Protein AF-F8EWH2-F1 (afdb_monomer)

InterPro domains:
  IPR010982 Lambda repressor-like, DNA-binding domain superfamily [G3DSA:1.10.260.40] (2-76)

Structure (mmCIF, N/CA/C/O backbone):
data_AF-F8EWH2-F1
#
_entry.id   AF-F8EWH2-F1
#
loop_
_atom_site.group_PDB
_atom_site.id
_atom_site.type_symbol
_atom_site.label_atom_id
_atom_site.label_alt_id
_atom_site.label_comp_id
_atom_site.label_asym_id
_atom_site.label_entity_id
_atom_site.label_seq_id
_atom_site.pdbx_PDB_ins_code
_atom_site.Cartn_x
_atom_site.Cartn_y
_atom_site.Cartn_z
_atom_site.occupancy
_atom_site.B_iso_or_equiv
_atom_site.auth_seq_id
_atom_site.auth_comp_id
_atom_site.auth_asym_id
_atom_site.auth_atom_id
_atom_site.pdbx_PDB_model_num
ATOM 1 N N . MET A 1 1 ? 19.744 -14.000 -17.197 1.00 44.16 1 MET A N 1
ATOM 2 C CA . MET A 1 1 ? 18.414 -14.048 -16.562 1.00 44.16 1 MET A CA 1
ATOM 3 C C . MET A 1 1 ? 18.523 -13.230 -15.300 1.00 44.16 1 MET A C 1
ATOM 5 O O . MET A 1 1 ? 19.294 -13.613 -14.429 1.00 44.16 1 MET A O 1
ATOM 9 N N . ASP A 1 2 ? 17.865 -12.079 -15.251 1.00 54.59 2 ASP A N 1
ATOM 10 C CA . ASP A 1 2 ? 17.866 -11.254 -14.048 1.00 54.59 2 ASP A CA 1
ATOM 11 C C . ASP A 1 2 ? 17.140 -12.017 -12.936 1.00 54.59 2 ASP A C 1
ATOM 13 O O . ASP A 1 2 ? 15.965 -12.360 -13.064 1.00 54.59 2 ASP A O 1
ATOM 17 N N . ASN A 1 3 ? 17.859 -12.355 -11.866 1.00 62.78 3 ASN A N 1
ATOM 18 C CA . ASN A 1 3 ? 17.243 -12.905 -10.666 1.00 62.78 3 ASN A CA 1
ATOM 19 C C . ASN A 1 3 ? 16.422 -11.783 -10.019 1.00 62.78 3 ASN A C 1
ATOM 21 O O . ASN A 1 3 ? 16.994 -10.912 -9.366 1.00 62.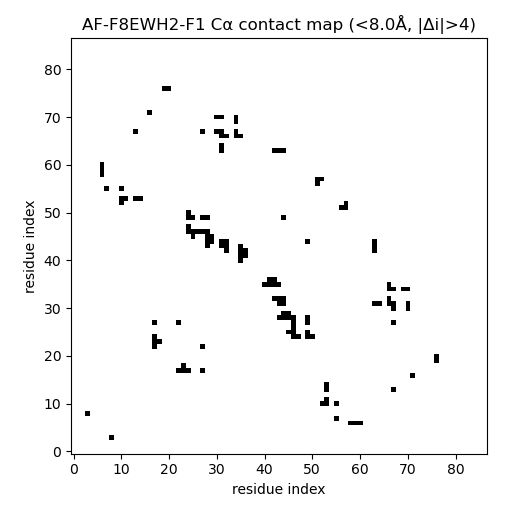78 3 ASN A O 1
ATOM 25 N N . LEU A 1 4 ? 15.097 -11.785 -10.217 1.00 70.44 4 LEU A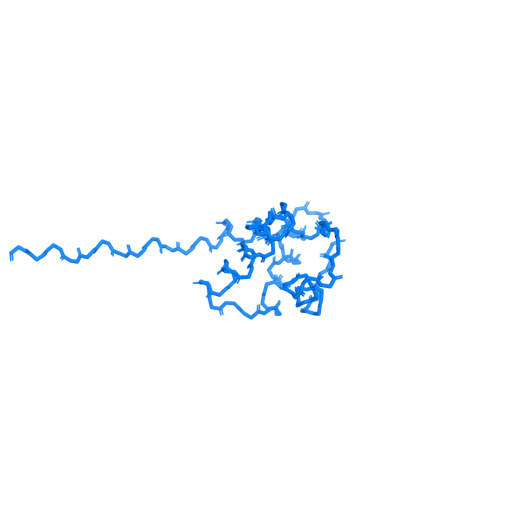 N 1
ATOM 26 C CA . LEU A 1 4 ? 14.211 -10.876 -9.487 1.00 70.44 4 LEU A CA 1
ATOM 27 C C . LEU A 1 4 ? 14.361 -11.124 -7.988 1.00 70.44 4 LEU A C 1
ATOM 29 O O . LEU A 1 4 ? 14.236 -12.263 -7.528 1.00 70.44 4 LEU A O 1
ATOM 33 N N . THR A 1 5 ? 14.585 -10.049 -7.235 1.00 84.81 5 THR A N 1
ATOM 34 C CA . THR A 1 5 ? 14.569 -10.122 -5.775 1.00 84.81 5 THR A CA 1
ATOM 35 C C . THR A 1 5 ? 13.142 -10.358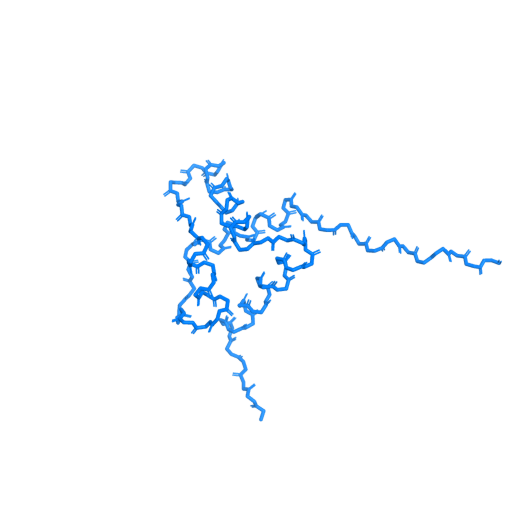 -5.284 1.00 84.81 5 THR A C 1
ATOM 37 O O . THR A 1 5 ? 12.171 -10.031 -5.974 1.00 84.81 5 THR A O 1
ATOM 40 N N . ASP A 1 6 ? 12.985 -10.880 -4.067 1.00 86.62 6 ASP A N 1
ATOM 41 C CA . ASP A 1 6 ? 11.655 -11.034 -3.463 1.00 86.62 6 ASP A CA 1
ATOM 42 C C . ASP A 1 6 ? 10.901 -9.697 -3.389 1.00 86.62 6 ASP A C 1
ATOM 44 O O . ASP A 1 6 ? 9.688 -9.652 -3.582 1.00 86.62 6 ASP A O 1
ATOM 48 N N . LEU A 1 7 ? 11.625 -8.585 -3.219 1.00 88.38 7 LEU A N 1
ATOM 49 C CA . LEU A 1 7 ? 11.050 -7.241 -3.219 1.00 88.38 7 LEU A CA 1
ATOM 50 C C . LEU A 1 7 ? 10.510 -6.828 -4.597 1.00 88.38 7 LEU A C 1
ATOM 52 O O . LEU A 1 7 ? 9.491 -6.140 -4.670 1.00 88.38 7 LEU A O 1
ATOM 56 N N . ASP A 1 8 ? 11.168 -7.234 -5.684 1.00 88.94 8 ASP A N 1
ATOM 57 C CA . ASP A 1 8 ? 10.706 -6.940 -7.045 1.00 88.94 8 ASP A CA 1
ATOM 58 C C . ASP A 1 8 ? 9.427 -7.720 -7.365 1.00 88.94 8 ASP A C 1
ATOM 60 O O . ASP A 1 8 ? 8.463 -7.139 -7.860 1.00 88.94 8 ASP A O 1
ATOM 64 N N . ARG A 1 9 ? 9.361 -8.997 -6.967 1.00 90.38 9 ARG A N 1
ATOM 65 C CA . ARG A 1 9 ? 8.141 -9.813 -7.100 1.00 90.38 9 ARG A CA 1
ATOM 66 C C . ARG A 1 9 ? 6.976 -9.214 -6.321 1.00 90.38 9 ARG A C 1
ATOM 68 O O . ARG A 1 9 ? 5.851 -9.145 -6.808 1.00 90.38 9 ARG A O 1
ATOM 75 N N . LEU A 1 10 ? 7.252 -8.742 -5.109 1.00 91.50 10 LEU A N 1
ATOM 76 C CA . LEU A 1 10 ? 6.264 -8.106 -4.244 1.00 91.50 10 LEU A CA 1
ATOM 77 C C . LEU A 1 10 ? 5.741 -6.797 -4.843 1.00 91.50 10 LEU A C 1
ATOM 79 O O . LEU A 1 10 ? 4.546 -6.505 -4.789 1.00 91.50 10 LEU A O 1
ATOM 83 N N . ARG A 1 11 ? 6.631 -6.021 -5.462 1.00 92.69 11 ARG A N 1
ATOM 84 C CA . ARG A 1 11 ? 6.288 -4.794 -6.180 1.00 92.69 11 ARG A CA 1
ATOM 85 C C . ARG A 1 11 ? 5.365 -5.063 -7.359 1.00 92.69 11 ARG A C 1
ATOM 87 O O . ARG A 1 11 ? 4.343 -4.388 -7.496 1.00 92.69 11 ARG A O 1
ATOM 94 N N . GLU A 1 12 ? 5.721 -6.036 -8.189 1.00 93.25 12 GLU A N 1
ATOM 95 C CA . GLU A 1 12 ? 4.903 -6.457 -9.326 1.00 93.25 12 GLU A CA 1
ATOM 96 C C . GLU A 1 12 ? 3.533 -6.938 -8.854 1.00 93.25 12 GLU A C 1
ATOM 98 O O . GLU A 1 12 ? 2.512 -6.448 -9.336 1.00 93.25 12 GLU A O 1
ATOM 103 N N . PHE A 1 13 ? 3.496 -7.786 -7.824 1.00 93.38 13 PHE A N 1
ATOM 104 C CA . PHE A 1 13 ? 2.255 -8.287 -7.245 1.00 93.38 13 PHE A CA 1
ATOM 105 C C . PHE A 1 13 ? 1.320 -7.166 -6.770 1.00 93.38 13 PHE A C 1
ATOM 107 O O . PHE A 1 13 ? 0.123 -7.193 -7.074 1.00 93.38 13 PHE A O 1
ATOM 114 N N . VAL A 1 14 ? 1.836 -6.169 -6.041 1.00 94.12 14 VAL A N 1
ATOM 115 C CA . VAL A 1 14 ? 1.028 -5.030 -5.566 1.00 94.12 14 VAL A CA 1
ATOM 116 C C . VAL A 1 14 ? 0.465 -4.242 -6.741 1.00 94.12 14 VAL A C 1
ATOM 118 O O . VAL A 1 14 ? -0.734 -3.946 -6.768 1.00 94.12 14 VAL A O 1
ATOM 121 N N . ARG A 1 15 ? 1.311 -3.938 -7.731 1.00 94.69 15 ARG A N 1
ATOM 122 C CA . ARG A 1 15 ? 0.914 -3.181 -8.919 1.00 94.69 15 ARG A CA 1
ATOM 123 C C . ARG A 1 15 ? -0.155 -3.923 -9.717 1.00 94.69 15 ARG A C 1
ATOM 125 O O . ARG A 1 15 ? -1.177 -3.333 -10.068 1.00 94.69 15 ARG A O 1
ATOM 132 N N . GLU A 1 16 ? 0.038 -5.212 -9.976 1.00 94.19 16 GLU A N 1
ATOM 133 C CA . GLU A 1 16 ? -0.942 -6.038 -10.678 1.00 94.19 16 GLU A CA 1
ATOM 134 C C . GLU A 1 16 ? -2.252 -6.157 -9.909 1.00 94.19 16 GLU A C 1
ATOM 136 O O . GLU A 1 16 ? -3.324 -5.993 -10.488 1.00 94.19 16 GLU A O 1
ATOM 141 N N . SER A 1 17 ? -2.185 -6.419 -8.603 1.00 93.50 17 SER A N 1
ATOM 142 C CA . SER A 1 17 ? -3.367 -6.557 -7.749 1.00 93.50 17 SER A CA 1
ATOM 143 C C . SER A 1 17 ? -4.206 -5.286 -7.737 1.00 93.50 17 SER A C 1
ATOM 145 O O . SER A 1 17 ? -5.439 -5.363 -7.750 1.00 93.50 17 SER A O 1
ATOM 147 N N . ARG A 1 18 ? -3.546 -4.123 -7.763 1.00 94.25 18 ARG A N 1
ATOM 148 C CA . ARG A 1 18 ? -4.182 -2.814 -7.889 1.00 94.25 18 ARG A CA 1
ATOM 149 C C . ARG A 1 18 ? -4.839 -2.634 -9.261 1.00 94.25 18 ARG A C 1
ATOM 151 O O . ARG A 1 18 ? -6.003 -2.241 -9.326 1.00 94.25 18 ARG A O 1
ATOM 158 N N . ILE A 1 19 ? -4.126 -2.945 -10.346 1.00 93.19 19 ILE A N 1
ATOM 159 C CA . ILE A 1 19 ? -4.635 -2.813 -11.723 1.00 93.19 19 ILE A CA 1
ATOM 160 C C . ILE A 1 19 ? -5.823 -3.751 -11.969 1.00 93.19 19 ILE A C 1
ATOM 162 O O . ILE A 1 19 ? -6.845 -3.301 -12.479 1.00 93.19 19 ILE A O 1
ATOM 166 N N . LYS A 1 20 ? -5.740 -5.017 -11.538 1.00 92.19 20 LYS A N 1
ATOM 167 C CA . LYS A 1 20 ? -6.820 -6.018 -11.655 1.00 92.19 20 LYS A CA 1
ATOM 168 C C . LYS A 1 20 ? -8.124 -5.568 -10.985 1.00 92.19 20 LYS A C 1
ATOM 170 O O . LYS A 1 20 ? -9.198 -5.981 -11.397 1.00 92.19 20 LYS A O 1
ATOM 175 N N . ARG A 1 21 ? -8.034 -4.704 -9.970 1.00 91.69 21 ARG A N 1
ATOM 176 C CA . ARG A 1 21 ? -9.179 -4.124 -9.246 1.00 91.69 21 ARG A CA 1
ATOM 177 C C . ARG A 1 21 ? -9.642 -2.773 -9.799 1.00 91.69 21 ARG A C 1
ATOM 179 O O . ARG A 1 21 ? -10.567 -2.183 -9.249 1.00 91.69 21 ARG A O 1
ATOM 186 N N . GLY A 1 22 ? -8.975 -2.235 -10.821 1.00 92.44 22 GLY A N 1
ATOM 187 C CA . GLY A 1 22 ? -9.228 -0.880 -11.317 1.00 92.44 22 GLY A CA 1
ATOM 188 C C . GLY A 1 22 ? -8.903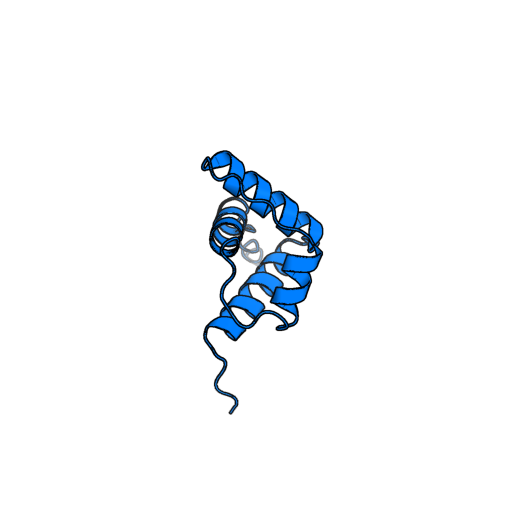 0.212 -10.291 1.00 92.44 22 GLY A C 1
ATOM 189 O O . GLY A 1 22 ? -9.468 1.302 -10.338 1.00 92.44 22 GLY A O 1
ATOM 190 N N . TRP A 1 23 ? -8.027 -0.064 -9.321 1.00 94.31 23 TRP A N 1
ATOM 191 C CA . TRP A 1 23 ? -7.702 0.890 -8.264 1.00 94.31 23 TRP A CA 1
ATOM 192 C C . TRP A 1 23 ? -6.633 1.884 -8.722 1.00 94.31 23 TRP A C 1
ATOM 194 O O . TRP A 1 23 ? -5.617 1.520 -9.315 1.00 94.31 23 TRP A O 1
ATOM 204 N N . SER A 1 24 ? -6.812 3.161 -8.389 1.00 95.56 24 SER A N 1
ATOM 205 C CA . SER A 1 24 ? -5.723 4.138 -8.458 1.00 95.56 24 SER A CA 1
ATOM 206 C C . SER A 1 24 ? -4.739 3.926 -7.300 1.00 95.56 24 SER A C 1
ATOM 208 O O . SER A 1 24 ? -5.069 3.297 -6.292 1.00 95.56 24 SER A O 1
ATOM 210 N N . ALA A 1 25 ? -3.521 4.462 -7.410 1.00 94.81 25 ALA A N 1
ATOM 211 C CA . ALA A 1 25 ? -2.560 4.428 -6.302 1.00 94.81 25 ALA A CA 1
ATOM 212 C C . ALA A 1 25 ? -3.098 5.153 -5.050 1.00 94.81 25 ALA A C 1
ATOM 214 O O . ALA A 1 25 ? -2.864 4.698 -3.934 1.00 94.81 25 ALA A O 1
ATOM 215 N N . GLN A 1 26 ? -3.885 6.223 -5.232 1.00 95.69 26 GLN A N 1
ATOM 216 C CA . GLN A 1 26 ? -4.586 6.889 -4.128 1.00 95.69 26 GLN A CA 1
ATOM 217 C C . GLN A 1 26 ? -5.628 5.962 -3.496 1.00 95.69 26 GLN A C 1
ATOM 219 O O . GLN A 1 26 ? -5.657 5.820 -2.281 1.00 95.69 26 GLN A O 1
ATOM 224 N N . LYS A 1 27 ? -6.422 5.254 -4.309 1.00 95.31 27 LYS A N 1
ATOM 225 C CA . LYS A 1 27 ? -7.413 4.306 -3.791 1.00 95.31 27 LYS A CA 1
ATOM 226 C C . LYS A 1 27 ? -6.756 3.211 -2.952 1.00 95.31 27 LYS A C 1
ATOM 228 O O . LYS A 1 27 ? -7.270 2.887 -1.889 1.00 95.31 27 LYS A O 1
ATOM 233 N N . LEU A 1 28 ? -5.621 2.666 -3.397 1.00 95.38 28 LEU A N 1
ATOM 234 C CA . LEU A 1 28 ? -4.870 1.691 -2.602 1.00 95.38 28 LEU A CA 1
ATOM 235 C C . LEU A 1 28 ? -4.404 2.296 -1.271 1.00 95.38 28 LEU A C 1
ATOM 237 O O . LEU A 1 28 ? -4.553 1.657 -0.235 1.00 95.38 28 LEU A O 1
ATOM 241 N N . ALA A 1 29 ? -3.902 3.530 -1.284 1.00 95.56 29 ALA A N 1
ATOM 242 C CA . ALA A 1 29 ? -3.478 4.219 -0.072 1.00 95.56 29 ALA A CA 1
ATOM 243 C C . ALA A 1 29 ? -4.623 4.420 0.940 1.00 95.56 29 ALA A C 1
ATOM 245 O O . ALA A 1 29 ? -4.444 4.194 2.141 1.00 95.56 29 ALA A O 1
ATOM 246 N N . ASP A 1 30 ? -5.815 4.762 0.450 1.00 94.75 30 ASP A N 1
ATOM 247 C CA . ASP A 1 30 ? -7.013 4.889 1.282 1.00 94.75 30 ASP A CA 1
ATOM 248 C C . ASP A 1 30 ? -7.420 3.534 1.876 1.00 94.75 30 ASP A C 1
ATOM 250 O O . ASP A 1 30 ? -7.753 3.445 3.056 1.00 94.75 30 ASP A O 1
ATOM 254 N N . MET A 1 31 ? -7.381 2.461 1.076 1.00 93.94 31 MET A N 1
ATOM 255 C CA . MET A 1 31 ? -7.737 1.112 1.532 1.00 93.94 31 MET A CA 1
ATOM 256 C C . MET A 1 31 ? -6.752 0.583 2.578 1.00 93.94 31 MET A C 1
ATOM 258 O O . MET A 1 31 ? -7.176 0.033 3.588 1.00 93.94 31 MET A O 1
ATOM 262 N N . VAL A 1 32 ? -5.455 0.814 2.375 1.00 94.44 32 VAL A N 1
ATOM 263 C CA . VAL A 1 32 ? -4.395 0.513 3.348 1.00 94.44 32 VAL A CA 1
ATOM 264 C C . VAL A 1 32 ? -4.661 1.213 4.677 1.00 94.44 32 VAL A C 1
ATOM 266 O O . VAL A 1 32 ? -4.616 0.574 5.725 1.00 94.44 32 VAL A O 1
ATOM 269 N N . SER A 1 33 ? -4.977 2.509 4.635 1.00 92.88 33 SER A N 1
ATOM 270 C CA . SER A 1 33 ? -5.226 3.299 5.846 1.00 92.88 33 SER A CA 1
ATOM 271 C C . SER A 1 33 ? -6.482 2.812 6.582 1.00 92.88 33 SER A C 1
ATOM 273 O O . SER A 1 33 ? -6.464 2.666 7.800 1.00 92.88 33 SER A O 1
ATOM 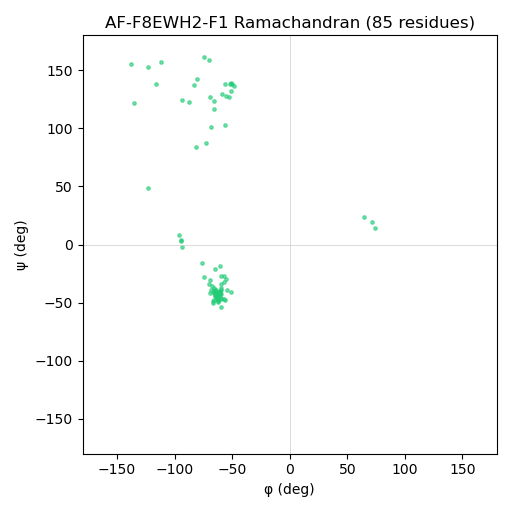275 N N . LYS A 1 34 ? -7.543 2.454 5.844 1.00 92.56 34 LYS A N 1
ATOM 276 C CA . LYS A 1 34 ? -8.761 1.857 6.417 1.00 92.56 34 LYS A CA 1
ATOM 277 C C . LYS A 1 34 ? -8.505 0.501 7.073 1.00 92.56 34 LYS A C 1
ATOM 279 O O . LYS A 1 34 ? -9.051 0.228 8.136 1.00 92.56 34 LYS A O 1
ATOM 284 N N . GLU A 1 35 ? -7.708 -0.364 6.450 1.00 93.38 35 GLU A N 1
ATOM 285 C CA . GLU A 1 35 ? -7.379 -1.674 7.025 1.00 93.38 35 GLU A CA 1
ATOM 286 C C . GLU A 1 35 ? -6.463 -1.563 8.247 1.00 93.38 35 GLU A C 1
ATOM 288 O O . GLU A 1 35 ? -6.616 -2.330 9.197 1.00 93.38 35 GLU A O 1
ATOM 293 N N . ALA A 1 36 ? -5.552 -0.589 8.259 1.00 91.56 36 ALA A N 1
ATOM 294 C CA . ALA A 1 36 ? -4.755 -0.285 9.440 1.00 91.56 36 ALA A CA 1
ATOM 295 C C . ALA A 1 36 ? -5.636 0.175 10.610 1.00 91.56 36 ALA A C 1
ATOM 297 O O . ALA A 1 36 ? -5.542 -0.383 11.705 1.00 91.56 36 ALA A O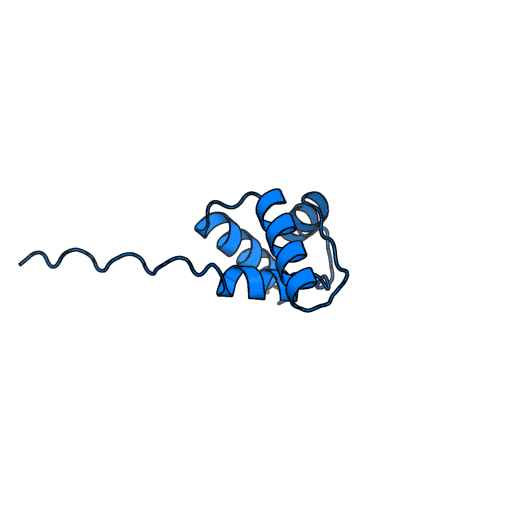 1
ATOM 298 N N . GLU A 1 37 ? -6.547 1.118 10.360 1.00 91.44 37 GLU A N 1
ATOM 299 C CA . GLU A 1 37 ? -7.466 1.653 11.367 1.00 91.44 37 GLU A CA 1
ATOM 300 C C . GLU A 1 37 ? -8.362 0.560 11.966 1.00 91.44 37 GLU A C 1
ATOM 302 O O . GLU A 1 37 ? -8.444 0.428 13.187 1.00 91.44 37 GLU A O 1
ATOM 307 N N . LYS A 1 38 ? -8.952 -0.306 11.126 1.00 90.50 38 LYS A N 1
ATOM 308 C CA . LYS A 1 38 ? -9.756 -1.461 11.578 1.00 90.50 38 LYS A CA 1
ATOM 309 C C . LYS A 1 38 ? -9.002 -2.393 12.525 1.00 90.50 38 LYS A C 1
ATOM 311 O O . LYS A 1 38 ? -9.616 -3.056 13.355 1.00 90.50 38 LYS A O 1
ATOM 316 N N . ARG A 1 39 ? -7.681 -2.479 12.374 1.00 88.19 39 ARG A N 1
ATOM 317 C CA . ARG A 1 39 ? -6.799 -3.353 13.157 1.00 88.19 39 ARG A CA 1
ATOM 318 C C . ARG A 1 39 ? -6.150 -2.625 14.337 1.00 88.19 39 ARG A C 1
ATOM 320 O O . ARG A 1 39 ? -5.276 -3.192 14.985 1.00 88.19 39 ARG A O 1
ATOM 327 N N . GLY A 1 40 ? -6.569 -1.389 14.621 1.00 87.94 40 GLY A N 1
ATOM 328 C CA . GLY A 1 40 ? -6.053 -0.578 15.724 1.00 87.94 40 GLY A CA 1
ATOM 329 C C . GLY A 1 40 ? -4.655 -0.004 15.478 1.00 87.94 40 GLY A C 1
ATOM 330 O O . GLY A 1 40 ? -4.011 0.455 16.420 1.00 87.94 40 GLY A O 1
ATOM 331 N N . ALA A 1 41 ? -4.166 -0.024 14.236 1.00 87.19 41 ALA A N 1
ATOM 332 C CA . ALA A 1 41 ? -2.891 0.574 13.868 1.00 87.19 41 ALA A CA 1
ATOM 333 C C . ALA A 1 41 ? -3.099 2.013 13.374 1.00 87.19 41 ALA A C 1
ATOM 335 O O . ALA A 1 41 ? -3.824 2.255 12.410 1.00 87.19 41 ALA A O 1
ATOM 336 N N . ILE A 1 42 ? -2.409 2.975 13.994 1.00 77.19 42 ILE A N 1
ATOM 337 C CA . ILE A 1 42 ? -2.352 4.356 13.497 1.00 77.19 42 ILE A CA 1
ATOM 338 C C . ILE A 1 42 ? -1.304 4.397 12.391 1.00 77.19 42 ILE A C 1
ATOM 340 O O . ILE A 1 42 ? -0.128 4.679 12.619 1.00 77.19 42 ILE A O 1
ATOM 344 N N . PHE A 1 43 ? -1.732 4.033 11.189 1.00 80.00 43 PHE A N 1
ATOM 345 C CA . PHE A 1 43 ? -0.854 3.967 10.040 1.00 80.00 43 PHE A CA 1
ATOM 346 C C . PHE A 1 43 ? -1.524 4.610 8.825 1.00 80.00 43 PHE A C 1
ATOM 348 O O . PHE A 1 43 ? -2.585 4.178 8.383 1.00 80.00 43 PHE A O 1
ATOM 355 N N . THR A 1 44 ? -0.879 5.630 8.260 1.00 79.69 44 THR A N 1
ATOM 356 C CA . THR A 1 44 ? -1.334 6.301 7.042 1.00 79.69 44 THR A CA 1
ATOM 357 C C . THR A 1 44 ? -0.325 6.097 5.924 1.00 79.69 44 THR A C 1
ATOM 359 O O . THR A 1 44 ? 0.892 6.161 6.108 1.00 79.69 44 THR A O 1
ATOM 362 N N . THR A 1 45 ? -0.832 5.826 4.726 1.00 89.31 45 THR A N 1
ATOM 363 C CA . THR A 1 45 ? -0.012 5.781 3.516 1.00 89.31 45 THR A CA 1
ATOM 364 C C . THR A 1 45 ? -0.543 6.760 2.489 1.00 89.31 45 THR A C 1
ATOM 366 O O . THR A 1 45 ? -1.717 7.114 2.493 1.00 89.31 45 THR A O 1
ATOM 369 N N . THR A 1 46 ? 0.349 7.238 1.626 1.00 93.19 46 THR A N 1
ATOM 370 C CA . THR A 1 46 ? 0.029 8.224 0.592 1.00 93.19 46 THR A CA 1
ATOM 371 C C . THR A 1 46 ? 0.136 7.596 -0.789 1.00 93.19 46 THR A C 1
ATOM 373 O O . THR A 1 46 ? 0.899 6.646 -0.990 1.00 93.19 46 THR A O 1
ATOM 376 N N . GLN A 1 47 ? -0.547 8.180 -1.776 1.00 94.69 47 GLN A N 1
ATOM 377 C CA . GLN A 1 47 ? -0.356 7.828 -3.184 1.00 94.69 47 GLN A CA 1
ATOM 378 C C . GLN A 1 47 ? 1.124 7.860 -3.592 1.00 94.69 47 GLN A C 1
ATOM 380 O O . GLN A 1 47 ? 1.576 6.970 -4.307 1.00 94.69 47 GLN A O 1
ATOM 385 N N . GLN A 1 48 ? 1.893 8.853 -3.130 1.00 94.50 48 GLN A N 1
ATOM 386 C CA . GLN A 1 48 ? 3.316 8.957 -3.458 1.00 94.50 48 GLN A CA 1
ATOM 387 C C . GLN A 1 48 ? 4.114 7.774 -2.904 1.00 94.50 48 GLN A C 1
ATOM 389 O O . GLN A 1 48 ? 4.974 7.245 -3.605 1.00 94.50 48 GLN A O 1
ATOM 394 N N . SER A 1 49 ? 3.818 7.323 -1.682 1.00 93.12 49 SER A N 1
ATOM 395 C CA . SER A 1 49 ? 4.459 6.142 -1.092 1.00 93.12 49 SER A CA 1
ATOM 396 C C . SER A 1 49 ? 4.182 4.880 -1.913 1.00 93.12 49 SER A C 1
ATOM 398 O O . SER A 1 49 ? 5.119 4.128 -2.189 1.00 93.12 49 SER A O 1
ATOM 400 N N . ILE A 1 50 ? 2.934 4.688 -2.361 1.00 93.94 50 ILE A N 1
ATOM 401 C CA . ILE A 1 50 ? 2.557 3.588 -3.263 1.00 93.94 50 ILE A CA 1
ATOM 402 C C . ILE A 1 50 ? 3.343 3.688 -4.575 1.00 93.94 50 ILE A C 1
ATOM 404 O O . ILE A 1 50 ? 4.044 2.750 -4.946 1.00 93.94 50 ILE A O 1
ATOM 408 N N . SER A 1 51 ? 3.301 4.842 -5.247 1.00 93.62 51 SER A N 1
ATOM 409 C CA . SER A 1 51 ? 3.981 5.040 -6.532 1.00 93.62 51 SER A CA 1
ATOM 410 C C . SER A 1 51 ? 5.495 4.845 -6.428 1.00 93.62 51 SER A C 1
ATOM 412 O O . SER A 1 51 ? 6.106 4.258 -7.316 1.00 93.62 51 SER A O 1
ATOM 414 N N . ARG A 1 52 ? 6.139 5.311 -5.352 1.00 93.81 52 ARG A N 1
ATOM 415 C CA . ARG A 1 52 ? 7.584 5.111 -5.150 1.00 93.81 52 ARG A CA 1
ATOM 416 C C . ARG A 1 52 ? 7.935 3.641 -4.954 1.00 93.81 52 ARG A C 1
ATOM 418 O O . ARG A 1 52 ? 8.979 3.207 -5.438 1.00 93.81 52 ARG A O 1
ATOM 425 N N . PHE A 1 53 ? 7.084 2.886 -4.263 1.00 94.12 53 PHE A N 1
ATOM 426 C CA . P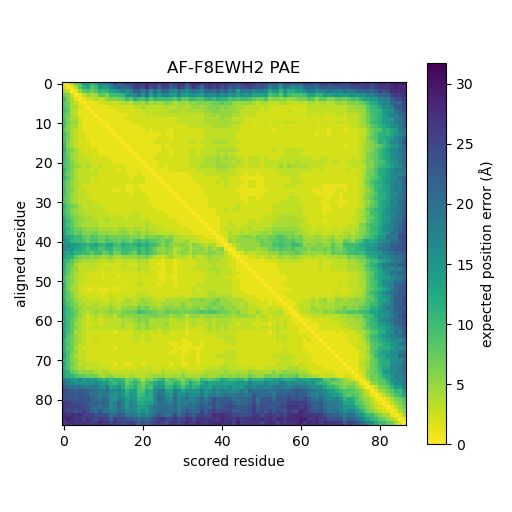HE A 1 53 ? 7.253 1.445 -4.122 1.00 94.12 53 PHE A CA 1
ATOM 427 C C . PHE A 1 53 ? 7.074 0.736 -5.470 1.00 94.12 53 PHE A C 1
ATOM 429 O O . PHE A 1 53 ? 7.987 0.027 -5.881 1.00 94.12 53 PHE A O 1
ATOM 436 N N . GLU A 1 54 ? 5.982 1.009 -6.196 1.00 91.50 54 GLU A N 1
ATOM 437 C CA . GLU A 1 54 ? 5.675 0.426 -7.517 1.00 91.50 54 GLU A CA 1
ATOM 438 C C . GLU A 1 54 ? 6.733 0.725 -8.592 1.00 91.50 54 GLU A C 1
ATOM 440 O O . GLU A 1 54 ? 6.904 -0.066 -9.516 1.00 91.50 54 GLU A O 1
ATOM 445 N N . ASN A 1 55 ? 7.462 1.838 -8.468 1.00 92.19 55 ASN A N 1
ATOM 446 C CA . ASN A 1 55 ? 8.553 2.220 -9.375 1.00 92.19 55 ASN A CA 1
ATOM 447 C C . ASN A 1 55 ? 9.947 1.779 -8.892 1.00 92.19 55 ASN A C 1
ATOM 449 O O . ASN A 1 55 ? 10.950 2.129 -9.505 1.00 92.19 55 ASN A O 1
ATOM 453 N N . GLY A 1 56 ? 10.040 1.063 -7.770 1.00 91.25 56 GLY A N 1
ATOM 454 C CA . GLY A 1 56 ? 11.308 0.546 -7.250 1.00 91.25 56 GLY A CA 1
ATOM 455 C C . GLY A 1 56 ? 12.276 1.557 -6.668 1.00 91.25 56 GLY A C 1
ATOM 456 O O . GLY A 1 56 ? 13.445 1.255 -6.449 1.00 91.25 56 GLY A O 1
ATOM 457 N N . ILE A 1 57 ? 11.771 2.735 -6.314 1.00 91.38 57 ILE A N 1
ATOM 458 C CA . ILE A 1 57 ? 12.538 3.738 -5.573 1.00 91.38 57 ILE A CA 1
ATOM 459 C C . ILE A 1 57 ? 12.782 3.258 -4.131 1.00 91.38 57 ILE A C 1
ATOM 461 O O . ILE A 1 57 ? 13.792 3.597 -3.512 1.00 91.38 57 ILE A O 1
ATOM 465 N N . VAL A 1 58 ? 11.858 2.466 -3.578 1.00 88.69 58 VAL A N 1
ATOM 466 C CA . VAL A 1 58 ? 11.962 1.912 -2.223 1.00 88.69 58 VAL A CA 1
ATOM 467 C C . VAL A 1 58 ? 12.724 0.582 -2.258 1.00 88.69 58 VAL A C 1
ATOM 469 O O . VAL A 1 58 ? 12.311 -0.357 -2.933 1.00 88.69 58 VAL A O 1
ATOM 472 N N . LYS A 1 59 ? 13.825 0.504 -1.498 1.00 87.44 59 LYS A N 1
ATOM 473 C CA . LYS A 1 59 ? 14.737 -0.659 -1.433 1.00 87.44 59 LYS A CA 1
ATOM 474 C C . LYS A 1 59 ? 14.445 -1.639 -0.287 1.00 87.44 59 LYS A C 1
ATOM 476 O O . LYS A 1 59 ? 15.232 -2.545 -0.041 1.00 87.44 59 LYS A O 1
ATOM 481 N N . ARG A 1 60 ? 13.376 -1.409 0.475 1.00 88.56 60 ARG A N 1
ATOM 482 C CA . ARG A 1 60 ? 12.979 -2.214 1.639 1.00 88.56 60 ARG A CA 1
ATOM 483 C C . ARG A 1 60 ? 11.475 -2.418 1.632 1.00 88.56 60 ARG A C 1
ATOM 485 O O . ARG A 1 60 ? 10.747 -1.596 1.078 1.00 88.56 60 ARG A O 1
ATOM 492 N N . GLU A 1 61 ? 11.026 -3.484 2.274 1.00 89.38 61 GLU A N 1
ATOM 493 C CA . GLU A 1 61 ? 9.603 -3.731 2.448 1.00 89.38 61 GLU A CA 1
ATOM 494 C C . GLU A 1 61 ? 8.984 -2.653 3.354 1.00 89.38 61 GLU A C 1
ATOM 496 O O . GLU A 1 61 ? 9.476 -2.421 4.464 1.00 89.38 61 GLU A O 1
ATOM 501 N N . PRO A 1 62 ? 7.950 -1.935 2.889 1.00 90.56 62 PRO A N 1
ATOM 502 C CA . PRO A 1 62 ? 7.304 -0.929 3.707 1.00 90.56 62 PRO A CA 1
ATOM 503 C C . PRO A 1 62 ? 6.307 -1.569 4.680 1.00 90.56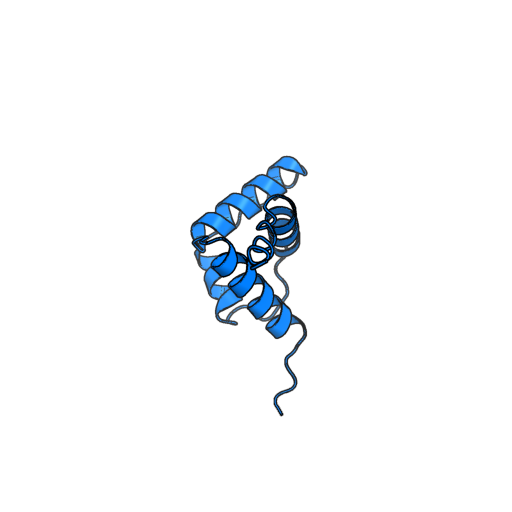 62 PRO A C 1
ATOM 505 O O . PRO A 1 62 ? 5.542 -2.456 4.314 1.00 90.56 62 PRO A O 1
ATOM 508 N N . SER A 1 63 ? 6.225 -1.043 5.903 1.00 90.38 63 SER A N 1
ATOM 509 C CA . SER A 1 63 ? 5.331 -1.556 6.958 1.00 90.38 63 SER A CA 1
ATOM 510 C C . SER A 1 63 ? 3.839 -1.519 6.605 1.00 90.38 63 SER A C 1
ATOM 512 O O . SER A 1 63 ? 3.038 -2.215 7.227 1.00 90.38 63 SER A O 1
ATOM 514 N N . TRP A 1 64 ? 3.462 -0.722 5.602 1.00 92.50 64 TRP A N 1
ATOM 515 C CA . TRP A 1 64 ? 2.091 -0.616 5.108 1.00 92.50 64 TRP A CA 1
ATOM 516 C C . TRP A 1 64 ? 1.649 -1.778 4.237 1.00 92.50 64 TRP A C 1
ATOM 518 O O . TRP A 1 64 ? 0.454 -1.954 3.998 1.00 92.50 64 TRP A O 1
ATOM 528 N N . LEU A 1 65 ? 2.606 -2.566 3.756 1.00 92.56 65 LEU A N 1
ATOM 529 C CA . LEU A 1 65 ? 2.352 -3.607 2.784 1.00 92.56 65 LEU A CA 1
ATOM 530 C C . LEU A 1 65 ? 1.413 -4.687 3.321 1.00 92.56 65 LEU A C 1
ATOM 532 O O . LEU A 1 65 ? 0.495 -5.091 2.615 1.00 92.56 65 LEU A O 1
ATOM 536 N N . GLN A 1 66 ? 1.573 -5.090 4.581 1.00 92.81 66 GLN A N 1
ATOM 537 C CA . GLN A 1 66 ? 0.668 -6.047 5.224 1.00 92.81 66 GLN A CA 1
ATOM 538 C C . GLN A 1 66 ? -0.802 -5.596 5.143 1.00 92.81 66 GLN A C 1
ATOM 540 O O . GLN A 1 66 ? -1.688 -6.393 4.850 1.00 92.81 66 GLN A O 1
ATOM 545 N N . PHE A 1 67 ? -1.066 -4.296 5.303 1.00 93.94 67 PHE A N 1
ATOM 546 C CA . PHE A 1 67 ? -2.416 -3.743 5.205 1.00 93.94 67 PHE A CA 1
ATOM 547 C C . PHE A 1 67 ? -2.903 -3.670 3.756 1.00 93.94 67 PHE A C 1
ATOM 549 O O . PHE A 1 67 ? -4.099 -3.799 3.511 1.00 93.94 67 PHE A O 1
ATOM 556 N N . ALA A 1 68 ? -1.995 -3.530 2.783 1.00 93.31 68 ALA A N 1
ATOM 557 C CA . ALA A 1 68 ? -2.344 -3.668 1.371 1.00 93.31 68 ALA A CA 1
ATOM 558 C C . ALA A 1 68 ? -2.781 -5.103 1.045 1.00 93.31 68 ALA A C 1
ATOM 560 O O . ALA A 1 68 ? -3.772 -5.286 0.342 1.00 93.31 68 ALA A O 1
ATOM 561 N N . LEU A 1 69 ? -2.100 -6.113 1.598 1.00 92.69 69 LEU A N 1
ATOM 562 C CA . LEU A 1 69 ? -2.488 -7.519 1.438 1.00 92.69 69 LEU A CA 1
ATOM 563 C C . LEU A 1 69 ? -3.872 -7.787 2.038 1.00 92.69 69 LEU A C 1
ATOM 565 O O . LEU A 1 69 ? -4.731 -8.333 1.348 1.00 92.69 69 LEU A O 1
ATOM 569 N N . PHE A 1 70 ? -4.130 -7.309 3.259 1.00 92.25 70 PHE A N 1
ATOM 570 C CA . PHE A 1 70 ? -5.461 -7.402 3.867 1.00 92.25 70 PHE A CA 1
ATOM 571 C C . PHE A 1 70 ? -6.531 -6.685 3.037 1.00 92.25 70 PHE A C 1
ATOM 573 O O . PHE A 1 70 ? -7.628 -7.210 2.856 1.00 92.25 70 PHE A O 1
ATOM 580 N N . ALA A 1 71 ? -6.211 -5.521 2.466 1.00 92.44 71 ALA A N 1
ATOM 581 C CA . ALA A 1 71 ? -7.132 -4.809 1.586 1.00 92.44 71 ALA A CA 1
ATOM 582 C C . ALA A 1 71 ? -7.444 -5.607 0.312 1.00 92.44 71 ALA A C 1
ATOM 584 O O . ALA A 1 71 ? -8.591 -5.615 -0.140 1.00 92.44 71 ALA A O 1
ATOM 585 N N . PHE A 1 72 ? -6.451 -6.283 -0.271 1.00 93.38 72 PHE A N 1
ATOM 586 C CA . PHE A 1 72 ? -6.653 -7.128 -1.445 1.00 93.38 72 PHE A CA 1
ATOM 587 C C . PHE A 1 72 ? -7.480 -8.373 -1.136 1.00 93.38 72 PHE A C 1
ATOM 589 O O . PHE A 1 72 ? -8.325 -8.733 -1.956 1.00 93.38 72 PHE A O 1
ATOM 596 N N . GLU A 1 73 ? -7.266 -8.996 0.020 1.00 90.19 73 GLU A N 1
ATOM 597 C CA . GLU A 1 73 ? -8.030 -10.154 0.488 1.00 90.19 73 GLU A CA 1
ATOM 598 C C . GLU A 1 73 ? -9.495 -9.783 0.757 1.00 90.19 73 GLU A C 1
ATOM 600 O O . GLU A 1 73 ? -10.404 -10.411 0.219 1.00 90.19 73 GLU A O 1
ATOM 605 N N . ALA A 1 74 ? -9.734 -8.684 1.480 1.00 87.00 74 ALA A N 1
ATOM 606 C CA . ALA A 1 74 ? -11.078 -8.182 1.769 1.00 87.00 74 ALA A CA 1
ATOM 607 C C . ALA A 1 74 ? -11.846 -7.720 0.515 1.00 87.00 74 ALA A C 1
ATOM 609 O O . ALA A 1 74 ? -13.070 -7.628 0.534 1.00 87.00 74 ALA A O 1
ATOM 610 N N . ASN A 1 75 ? -11.133 -7.409 -0.573 1.00 85.56 75 ASN A N 1
ATOM 611 C CA . ASN A 1 75 ? -11.697 -6.987 -1.856 1.00 85.56 75 ASN A CA 1
ATOM 612 C C . ASN A 1 75 ? -11.224 -7.929 -2.966 1.00 85.56 75 ASN A C 1
ATOM 614 O O . ASN A 1 75 ? -10.682 -7.482 -3.985 1.00 85.56 75 ASN A O 1
ATOM 618 N N . ALA A 1 76 ? -11.343 -9.238 -2.740 1.00 77.31 76 ALA A N 1
ATOM 619 C CA . ALA A 1 76 ? -11.024 -10.234 -3.749 1.00 77.31 76 ALA A CA 1
ATOM 620 C C . ALA A 1 76 ? -11.835 -9.962 -5.027 1.00 77.31 76 ALA A C 1
ATOM 622 O O . ALA A 1 76 ? -13.054 -9.797 -4.984 1.00 77.31 76 ALA A O 1
ATOM 623 N N . VAL A 1 77 ? -11.148 -9.883 -6.171 1.00 74.19 77 VAL A N 1
ATOM 624 C CA . VAL A 1 77 ? -11.827 -9.818 -7.470 1.00 74.19 77 VAL A CA 1
ATOM 625 C C . VAL A 1 77 ? -12.468 -11.190 -7.688 1.00 74.19 77 VAL A C 1
ATOM 627 O O . VAL A 1 77 ? -11.750 -12.185 -7.556 1.00 74.19 77 VAL A O 1
ATOM 630 N N . PRO A 1 78 ? -13.780 -11.280 -7.977 1.00 60.41 78 PRO A N 1
ATOM 631 C CA . PRO A 1 78 ? -14.400 -12.561 -8.280 1.00 60.41 78 PRO A CA 1
ATOM 632 C C . PRO A 1 78 ? -13.660 -13.206 -9.453 1.00 60.41 78 PRO A C 1
ATOM 634 O O . PRO A 1 78 ? -13.285 -12.518 -10.407 1.00 60.41 78 PRO A O 1
ATOM 637 N N . ALA A 1 79 ? -13.416 -14.516 -9.362 1.00 58.84 79 ALA A N 1
ATOM 638 C CA . ALA A 1 79 ? -12.860 -15.266 -10.480 1.00 58.84 79 ALA A CA 1
ATOM 639 C C . ALA A 1 79 ? -13.710 -14.978 -11.731 1.00 58.84 79 ALA A C 1
ATOM 641 O O . ALA A 1 79 ? -14.936 -14.872 -11.598 1.00 58.84 79 ALA A O 1
ATOM 642 N N . PRO A 1 80 ? -13.095 -14.798 -12.918 1.00 57.97 80 PRO A N 1
ATOM 643 C CA . PRO A 1 80 ? -13.867 -14.614 -14.139 1.00 57.97 80 PRO A CA 1
ATOM 644 C C . PRO A 1 80 ? -14.891 -15.745 -14.220 1.00 57.97 80 PRO A C 1
ATOM 646 O O . PRO A 1 80 ? -14.544 -16.901 -13.963 1.00 57.97 80 PRO A O 1
ATOM 649 N N . ALA A 1 81 ? -16.151 -15.391 -14.491 1.00 57.28 81 ALA A N 1
ATOM 650 C CA . ALA A 1 81 ? -17.211 -16.377 -14.633 1.00 57.28 81 ALA A CA 1
ATOM 651 C C . ALA A 1 81 ? -16.719 -17.480 -15.584 1.00 57.28 81 ALA A C 1
ATOM 653 O O . ALA A 1 81 ? -16.076 -17.141 -16.590 1.00 57.28 81 ALA A O 1
ATOM 654 N N . PRO A 1 82 ? -16.956 -18.770 -15.271 1.00 60.78 82 PRO A N 1
ATOM 655 C CA . PRO A 1 82 ? -16.629 -19.825 -16.214 1.00 60.78 82 PRO A CA 1
ATOM 656 C C . PRO A 1 82 ? -17.266 -19.457 -17.560 1.00 60.78 82 PRO A C 1
ATOM 658 O O . PRO A 1 82 ? -18.377 -18.909 -17.564 1.00 60.78 82 PRO A O 1
ATOM 661 N N . PRO A 1 83 ? -16.554 -19.653 -18.686 1.00 68.81 83 PRO A N 1
ATOM 662 C CA . PRO A 1 83 ? -17.136 -19.393 -19.994 1.00 68.81 83 PRO A CA 1
ATOM 663 C C . PRO A 1 83 ? -18.494 -20.101 -20.057 1.00 68.81 83 PRO A C 1
ATOM 665 O O . PRO A 1 83 ? -18.600 -21.208 -19.524 1.00 68.81 83 PRO A O 1
ATOM 668 N N . PRO A 1 84 ? -19.537 -19.466 -20.622 1.00 67.38 84 PRO A N 1
ATOM 669 C CA . PRO A 1 84 ? -20.826 -20.126 -20.749 1.00 67.38 84 PRO A CA 1
ATOM 670 C C . PRO A 1 84 ? -20.590 -21.462 -21.449 1.00 67.38 84 PRO A C 1
ATOM 672 O O . PRO A 1 84 ? -19.933 -21.485 -22.492 1.00 67.38 84 PRO A O 1
ATOM 675 N N . ASP A 1 85 ? -21.059 -22.554 -20.841 1.00 71.81 85 ASP A N 1
ATOM 676 C CA . ASP A 1 85 ? -21.035 -23.869 -21.469 1.00 71.81 85 ASP A CA 1
ATOM 677 C C . ASP A 1 85 ? -21.776 -23.734 -22.802 1.00 71.81 85 ASP A C 1
ATOM 679 O O . ASP A 1 85 ? -23.002 -23.613 -22.847 1.00 71.81 85 ASP A O 1
ATOM 683 N N . PHE A 1 86 ? -21.020 -23.664 -23.896 1.00 63.00 86 PHE A N 1
ATOM 684 C CA . PHE A 1 86 ? -21.571 -23.785 -25.234 1.00 63.00 86 PHE A CA 1
ATOM 685 C C . PHE A 1 86 ? -21.929 -25.266 -25.405 1.00 63.00 86 PHE A C 1
ATOM 687 O O . PHE A 1 86 ? -21.087 -26.063 -25.817 1.00 63.00 86 PHE A O 1
ATOM 694 N N . PHE A 1 87 ? -23.145 -25.620 -24.979 1.00 63.28 87 PHE A N 1
ATOM 695 C CA . PHE A 1 87 ? -23.807 -26.882 -25.311 1.00 63.28 87 PHE A CA 1
ATOM 696 C C . PHE A 1 87 ? -24.278 -26.879 -26.767 1.00 63.28 87 PHE A C 1
ATOM 698 O O . PHE A 1 87 ? -24.773 -25.822 -27.227 1.00 63.28 87 PHE A O 1
#

Organism: Zymomonas mobilis subsp. pomaceae (strain ATCC 29192 / DSM 22645 / JCM 10191 / CCUG 17912 / NBRC 13757 / NCIMB 11200 / NRRL B-4491 / Barker I) (NCBI:txid579138)

Nearest PDB structures (foldseek):
  2vrz-assembly1_B  TM=2.647E-01  e=6.360E+00  Staphylococcus aureus

Radius of gyration: 15.14 Å; Cα contacts (8 Å, |Δi|>4): 70; chains: 1; bounding box: 42×36×41 Å

pLDDT: mean 86.27, std 11.9, range [44.16, 95.69]

Solvent-accessible surface area (backbone atoms only — not comparable to full-atom values): 5204 Å² total; per-residue (Å²): 130,86,80,74,48,75,68,52,53,50,30,52,50,54,50,50,58,33,54,80,68,73,44,50,53,50,52,48,18,53,41,21,23,52,44,22,50,78,70,74,38,97,49,84,57,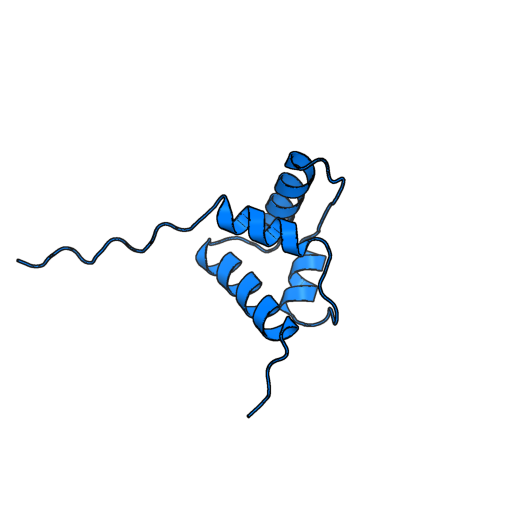44,36,65,59,47,50,36,40,62,70,59,72,50,91,64,90,58,89,60,49,66,26,42,52,51,38,47,62,79,56,60,76,74,75,78,76,75,76,79,82,85,122

Foldseek 3Di:
DDPDDPLNVLLVVLVVLCVVLVHQLQRLQVQLCVLCVVVVHNDGDHSVNNVCSNVVVDPDDDPSSVSSVVSSVVVPDPDPDDDPPPD

Sequence (87 aa):
MDNLTDLDRLREFVRESRIKRGWSAQKLADMVSKEAEKRGAIFTTTQQSISRFENGIVKREPSWLQFALFAFEANAVPAPAPPPDFF

Mean predicted aligned error: 6.92 Å

Secondary structure (DSSP, 8-state):
-----HHHHHHHHHHHHHHHTT--HHHHHHHHHHHHHHTT------HHHHHHHHTT---S--TTHHHHHHHHHHTPPPPPPPPP---